Protein AF-A0ABD2J8C2-F1 (afdb_monomer_lite)

Radius of gyration: 22.02 Å; chains: 1; bounding box: 49×23×76 Å

InterPro domains:
  IPR000276 G protein-coupled receptor, rhodopsin-like [PS00237] (106-122)
  IPR017452 GPCR, rhodopsin-like, 7TM [PS50262] (39-127)
  IPR019424 Serpentine type 7TM GPCR chemoreceptor Srsx [PF10320] (35-126)

Secondary structure (DSSP, 8-state):
----HHHHHHHHHHHHHHHHHHHHHHHHHHHHHHHHHHHHHHHHHHHHH-TT--SHHHHHHHHHHHHHHHHHHHHHHHHHHHHH-SSPPHHHHHHHHHHHHHHHHHHHHHHHHHHHHHHHHHH----

Foldseek 3Di:
DDDDPVVVVVVVVVVVVVLVVVLVVLVVLLVVLVVLLVVLVVLLVCCVPDPPNPDPLSVLSNVLSVLSNQLSVLSNVVSVCSVPDPPDDPVSVVVSVVSNVVSVVVSVVSVVVSVVVVVCCVVDVPD

Structure (mmCIF, N/CA/C/O backbone):
data_AF-A0ABD2J8C2-F1
#
_entry.id   AF-A0ABD2J8C2-F1
#
loop_
_atom_site.group_PDB
_atom_site.id
_atom_site.type_symbol
_atom_site.label_atom_id
_atom_site.label_alt_id
_atom_site.label_comp_id
_atom_site.label_asym_id
_atom_site.label_entity_id
_atom_site.label_seq_id
_atom_site.pdbx_PDB_ins_code
_atom_site.Cartn_x
_atom_site.Cartn_y
_atom_site.Cartn_z
_atom_site.occupancy
_atom_site.B_iso_or_equiv
_atom_site.auth_seq_id
_atom_site.auth_comp_id
_atom_site.auth_asym_id
_atom_site.auth_atom_id
_atom_site.pdbx_PDB_model_num
ATOM 1 N N . MET A 1 1 ? 19.017 -0.748 -47.251 1.00 45.09 1 MET A N 1
ATOM 2 C CA . MET A 1 1 ? 19.312 0.472 -46.474 1.00 45.09 1 MET A CA 1
ATOM 3 C C . MET A 1 1 ? 19.970 0.004 -45.183 1.00 45.09 1 MET A C 1
ATOM 5 O O . MET A 1 1 ? 19.279 -0.430 -44.274 1.00 45.09 1 MET A O 1
ATOM 9 N N . LEU A 1 2 ? 21.299 -0.121 -45.199 1.00 46.97 2 LEU A N 1
ATOM 10 C CA . LEU A 1 2 ? 22.097 -0.605 -44.071 1.00 46.97 2 LEU A CA 1
ATOM 11 C C . LEU A 1 2 ? 22.213 0.537 -43.057 1.00 46.97 2 LEU A C 1
ATOM 13 O O . LEU A 1 2 ? 22.814 1.559 -43.377 1.00 46.97 2 LEU A O 1
ATOM 17 N N . LEU A 1 3 ? 21.601 0.386 -41.881 1.00 50.34 3 LEU A N 1
ATOM 18 C CA . LEU A 1 3 ? 21.812 1.306 -40.763 1.00 50.34 3 LEU A CA 1
ATOM 19 C C . LEU A 1 3 ? 23.280 1.226 -40.324 1.00 50.34 3 LEU A C 1
ATOM 21 O O . LEU A 1 3 ? 23.815 0.141 -40.094 1.00 50.34 3 LEU A O 1
ATOM 25 N N . LEU A 1 4 ? 23.922 2.390 -40.265 1.00 50.50 4 LEU A N 1
ATOM 26 C CA . LEU A 1 4 ? 25.323 2.577 -39.905 1.00 50.50 4 LEU A CA 1
ATOM 27 C C . LEU A 1 4 ? 25.535 2.154 -38.431 1.00 50.50 4 LEU A C 1
ATOM 29 O O . LEU A 1 4 ? 24.713 2.519 -37.585 1.00 50.50 4 LEU A O 1
ATOM 33 N N . PRO A 1 5 ? 26.618 1.431 -38.080 1.00 56.81 5 PRO A N 1
ATOM 34 C CA . PRO A 1 5 ? 26.883 0.983 -36.703 1.00 56.81 5 PRO A CA 1
ATOM 35 C C . PRO A 1 5 ? 26.951 2.130 -35.674 1.00 56.81 5 PRO A C 1
ATOM 37 O O . PRO A 1 5 ? 26.702 1.912 -34.487 1.00 56.81 5 PRO A O 1
ATOM 40 N N . ASP A 1 6 ? 27.199 3.361 -36.129 1.00 54.81 6 ASP A N 1
ATOM 41 C CA . ASP A 1 6 ? 27.263 4.557 -35.287 1.00 54.81 6 ASP A CA 1
ATOM 42 C C . ASP A 1 6 ? 25.892 5.052 -34.791 1.00 54.81 6 ASP A C 1
ATOM 44 O O . ASP A 1 6 ? 25.824 5.651 -33.719 1.00 54.81 6 ASP A O 1
ATOM 48 N N . GLU A 1 7 ? 24.790 4.803 -35.514 1.00 54.06 7 GLU A N 1
ATOM 49 C CA . GLU A 1 7 ? 23.437 5.173 -35.050 1.00 54.06 7 GLU A CA 1
ATOM 50 C C . GLU A 1 7 ? 22.937 4.233 -33.947 1.00 54.06 7 GLU A C 1
ATOM 52 O O . GLU A 1 7 ? 22.301 4.672 -32.988 1.00 54.06 7 GLU A O 1
ATOM 57 N N . ILE A 1 8 ? 23.286 2.946 -34.033 1.00 54.00 8 ILE A N 1
ATOM 58 C CA . ILE A 1 8 ? 22.935 1.945 -33.018 1.00 54.00 8 ILE A CA 1
ATOM 59 C C . ILE A 1 8 ? 23.698 2.233 -31.719 1.00 54.00 8 ILE A C 1
ATOM 61 O O . ILE A 1 8 ? 23.103 2.250 -30.644 1.00 54.00 8 ILE A O 1
ATOM 65 N N . ALA A 1 9 ? 24.999 2.531 -31.810 1.00 53.62 9 ALA A N 1
ATOM 66 C CA . ALA A 1 9 ? 25.811 2.885 -30.646 1.00 53.62 9 ALA A CA 1
ATOM 67 C C . ALA A 1 9 ? 25.332 4.184 -29.969 1.00 53.62 9 ALA A C 1
ATOM 69 O O . ALA A 1 9 ? 25.362 4.297 -28.739 1.00 53.62 9 ALA A O 1
ATOM 70 N N . ARG A 1 10 ? 24.846 5.154 -30.755 1.00 51.94 10 ARG A N 1
ATOM 71 C CA . ARG A 1 10 ? 24.324 6.426 -30.241 1.00 51.94 10 ARG A CA 1
ATOM 72 C C . ARG A 1 10 ? 22.972 6.259 -29.542 1.00 51.94 10 ARG A C 1
ATOM 74 O O . ARG A 1 10 ? 22.827 6.784 -28.446 1.00 51.94 10 ARG A O 1
ATOM 81 N N . ASN A 1 11 ? 22.048 5.465 -30.093 1.00 51.38 11 ASN A N 1
ATOM 82 C CA . ASN A 1 11 ? 20.771 5.168 -29.429 1.00 51.38 11 ASN A CA 1
ATOM 83 C C . ASN A 1 11 ? 20.967 4.380 -28.127 1.00 51.38 11 ASN A C 1
ATOM 85 O O . ASN A 1 11 ? 20.412 4.753 -27.100 1.00 51.38 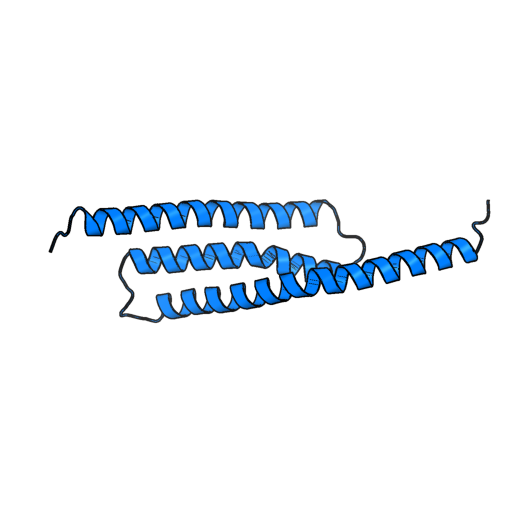11 ASN A O 1
ATOM 89 N N . VAL A 1 12 ? 21.843 3.369 -28.122 1.00 56.09 12 VAL A N 1
ATOM 90 C CA . VAL A 1 12 ? 22.144 2.575 -26.915 1.00 56.09 12 VAL A CA 1
ATOM 91 C C . VAL A 1 12 ? 22.781 3.425 -25.807 1.00 56.09 12 VAL A C 1
ATOM 93 O O . VAL A 1 12 ? 22.494 3.221 -24.627 1.00 56.09 12 VAL A O 1
ATOM 96 N N . THR A 1 13 ? 23.623 4.404 -26.153 1.00 53.97 13 THR A N 1
ATOM 97 C CA . THR A 1 13 ? 24.251 5.290 -25.159 1.00 53.97 13 THR A CA 1
ATOM 98 C C . THR A 1 13 ? 23.293 6.354 -24.626 1.00 53.97 13 THR A C 1
ATOM 100 O O . THR A 1 13 ? 23.292 6.599 -23.418 1.00 53.97 13 THR A O 1
ATOM 103 N N . THR A 1 14 ? 22.424 6.939 -25.458 1.00 56.84 14 THR A N 1
ATOM 104 C CA . THR A 1 14 ? 21.366 7.838 -24.967 1.00 56.84 14 THR A CA 1
ATOM 105 C C . THR A 1 14 ? 20.325 7.105 -24.129 1.00 56.84 14 THR A C 1
ATOM 107 O O . THR A 1 14 ? 19.949 7.618 -23.078 1.00 56.84 14 THR A O 1
ATOM 110 N N . ASP A 1 15 ? 19.930 5.890 -24.515 1.00 57.00 15 ASP A N 1
ATOM 111 C CA . ASP A 1 15 ? 18.983 5.064 -23.759 1.00 57.00 15 ASP A CA 1
ATOM 112 C C . ASP A 1 15 ? 19.579 4.605 -22.422 1.00 57.00 15 ASP A C 1
ATOM 114 O O . ASP A 1 15 ? 18.895 4.619 -21.400 1.00 57.00 15 ASP A O 1
ATOM 118 N N . GLY A 1 16 ? 20.876 4.278 -22.394 1.00 57.00 16 GLY A N 1
ATOM 119 C CA . GLY A 1 16 ? 21.598 3.909 -21.174 1.00 57.00 16 GLY A CA 1
ATOM 120 C C . GLY A 1 16 ? 21.752 5.070 -20.187 1.00 57.00 16 GLY A C 1
ATOM 121 O O . GLY A 1 16 ? 21.479 4.913 -18.997 1.00 57.00 16 GLY A O 1
ATOM 122 N N . VAL A 1 17 ? 22.130 6.263 -20.660 1.00 58.34 17 VAL A N 1
ATOM 123 C CA . VAL A 1 17 ? 22.243 7.463 -19.806 1.00 58.34 17 VAL A CA 1
ATOM 124 C C . VAL A 1 17 ? 20.866 7.928 -19.322 1.00 58.34 17 VAL A C 1
ATOM 126 O O . VAL A 1 17 ? 20.723 8.342 -18.168 1.00 58.34 17 VAL A O 1
ATOM 129 N N . PHE A 1 18 ? 19.836 7.813 -20.164 1.00 59.81 18 PHE A N 1
ATOM 130 C CA . PHE A 1 18 ? 18.450 8.060 -19.775 1.00 59.81 18 PHE A CA 1
ATOM 131 C C . PHE A 1 18 ? 18.025 7.063 -18.687 1.00 59.81 18 PHE A C 1
ATOM 133 O O . PHE A 1 18 ? 17.612 7.486 -17.607 1.00 59.81 18 PHE A O 1
ATOM 140 N N . ALA A 1 19 ? 18.229 5.760 -18.891 1.00 60.03 19 ALA A N 1
ATOM 141 C CA . ALA A 1 19 ? 17.897 4.720 -17.918 1.00 60.03 19 ALA A CA 1
ATOM 142 C C . ALA A 1 19 ? 18.594 4.922 -16.561 1.00 60.03 19 ALA A C 1
ATOM 144 O O . ALA A 1 19 ? 17.938 4.817 -15.525 1.00 60.03 19 ALA A O 1
ATOM 145 N N . ILE A 1 20 ? 19.883 5.281 -16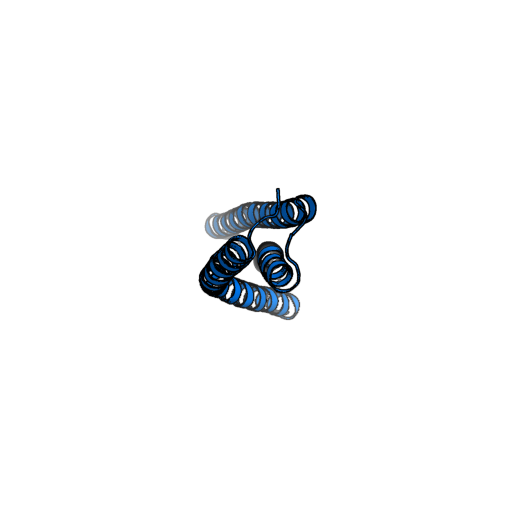.533 1.00 63.00 20 ILE A N 1
ATOM 146 C CA . ILE A 1 20 ? 20.630 5.547 -15.286 1.00 63.00 20 ILE A CA 1
ATOM 147 C C . ILE A 1 20 ? 20.050 6.759 -14.545 1.00 63.00 20 ILE A C 1
ATOM 149 O O . ILE A 1 20 ? 19.824 6.709 -13.333 1.00 63.00 20 ILE A O 1
ATOM 153 N N . ARG A 1 21 ? 19.755 7.844 -15.269 1.00 64.88 21 ARG A N 1
ATOM 154 C CA . ARG A 1 21 ? 19.192 9.067 -14.687 1.00 64.88 21 ARG A CA 1
ATOM 155 C C . ARG A 1 21 ? 17.785 8.835 -14.124 1.00 64.88 21 ARG A C 1
ATOM 157 O O . ARG A 1 21 ? 17.489 9.310 -13.030 1.00 64.88 21 ARG A O 1
ATOM 164 N N . TRP A 1 22 ? 16.948 8.053 -14.807 1.00 64.56 22 TRP A N 1
ATOM 165 C CA . TRP A 1 22 ? 15.626 7.661 -14.300 1.00 64.56 22 TRP A CA 1
ATOM 166 C C . TRP A 1 22 ? 15.697 6.649 -13.159 1.00 64.56 22 TRP A C 1
ATOM 168 O O . TRP A 1 22 ? 14.885 6.724 -12.243 1.00 64.56 22 TRP A O 1
ATOM 178 N N . SER A 1 23 ? 16.693 5.763 -13.147 1.00 64.75 23 SER A N 1
ATOM 179 C CA . SER A 1 23 ? 16.898 4.802 -12.056 1.00 64.75 23 SER A CA 1
ATOM 180 C C . SER A 1 23 ? 17.184 5.504 -10.727 1.00 64.75 23 SER A C 1
ATOM 182 O O . SER A 1 23 ? 16.608 5.135 -9.706 1.00 64.75 23 SER A O 1
ATOM 184 N N . ILE A 1 24 ? 18.005 6.562 -10.735 1.00 68.44 24 ILE A N 1
ATOM 185 C CA . ILE A 1 24 ? 18.309 7.362 -9.534 1.00 68.44 24 ILE A CA 1
ATOM 186 C C . ILE A 1 24 ? 17.066 8.118 -9.048 1.00 68.44 24 ILE A C 1
ATOM 188 O O . ILE A 1 24 ? 16.765 8.118 -7.855 1.00 68.44 24 ILE A O 1
ATOM 192 N N . VAL A 1 25 ? 16.311 8.726 -9.970 1.00 71.50 25 VAL A N 1
ATOM 193 C CA . VAL A 1 25 ? 15.068 9.447 -9.641 1.00 71.50 25 VAL A CA 1
ATOM 194 C C . VAL A 1 25 ? 14.001 8.498 -9.089 1.00 71.50 25 VAL A C 1
ATOM 196 O O . VAL A 1 25 ? 13.267 8.871 -8.179 1.00 71.50 25 VAL A O 1
ATOM 199 N N . MET A 1 26 ? 13.938 7.264 -9.590 1.00 71.25 26 MET A N 1
ATOM 200 C CA . MET A 1 26 ? 13.003 6.235 -9.127 1.00 71.25 26 MET A CA 1
ATOM 201 C C . MET A 1 26 ? 13.435 5.608 -7.796 1.00 71.25 26 MET A C 1
ATOM 203 O O . MET A 1 26 ? 12.572 5.207 -7.023 1.00 71.25 26 MET A O 1
ATOM 207 N N . ALA A 1 27 ? 14.733 5.571 -7.477 1.00 73.25 27 ALA A N 1
ATOM 208 C CA . ALA A 1 27 ? 15.252 4.930 -6.266 1.00 73.25 27 ALA A CA 1
ATOM 209 C C . ALA A 1 27 ? 14.731 5.561 -4.962 1.00 73.25 27 ALA A C 1
ATOM 211 O O . ALA A 1 27 ? 14.359 4.840 -4.034 1.00 73.25 27 ALA A O 1
ATOM 212 N N . PHE A 1 28 ? 14.665 6.894 -4.883 1.00 79.50 28 PHE A N 1
ATOM 213 C CA . PHE A 1 28 ? 14.182 7.592 -3.685 1.00 79.50 28 PHE A CA 1
ATOM 214 C C . PHE A 1 28 ? 12.702 7.276 -3.363 1.00 79.50 28 PHE A C 1
ATOM 216 O O . PHE A 1 28 ? 12.413 6.849 -2.238 1.00 79.50 28 PHE A O 1
ATOM 223 N N . PRO A 1 29 ? 11.763 7.366 -4.328 1.00 79.81 29 PRO A N 1
ATOM 224 C CA . PRO A 1 29 ? 10.404 6.856 -4.171 1.00 79.81 29 PRO A CA 1
ATOM 225 C C . PRO A 1 29 ? 10.356 5.394 -3.726 1.00 79.81 29 PRO A C 1
ATOM 227 O O . PRO A 1 29 ? 9.617 5.075 -2.794 1.00 79.81 29 PRO A O 1
ATOM 230 N N . THR A 1 30 ? 11.152 4.505 -4.328 1.00 80.25 30 THR A N 1
ATOM 231 C CA . THR A 1 30 ? 11.132 3.074 -3.987 1.00 80.25 30 THR A CA 1
ATOM 232 C C . THR A 1 30 ? 11.552 2.818 -2.542 1.00 80.25 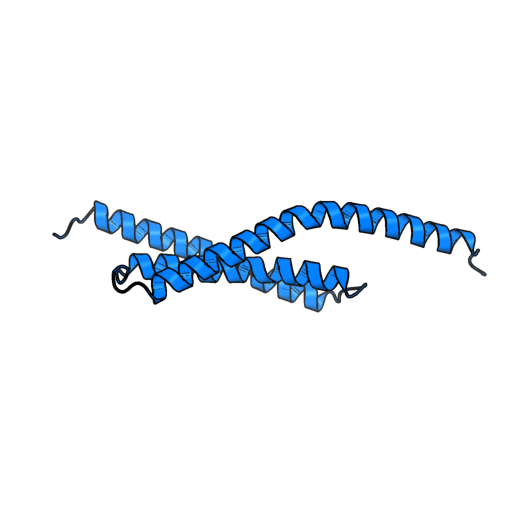30 THR A C 1
ATOM 234 O O . THR A 1 30 ? 10.904 2.029 -1.858 1.00 80.25 30 THR A O 1
ATOM 237 N N . LEU A 1 31 ? 12.573 3.522 -2.041 1.00 84.06 31 LEU A N 1
ATOM 238 C CA . LEU A 1 31 ? 13.001 3.421 -0.642 1.00 84.06 31 LEU A CA 1
ATOM 239 C C . LEU A 1 31 ? 11.907 3.888 0.323 1.00 84.06 31 LEU A C 1
ATOM 241 O O . LEU A 1 31 ? 11.615 3.200 1.302 1.00 84.06 31 LEU A O 1
ATOM 245 N N . SER A 1 32 ? 11.251 5.015 0.023 1.00 85.19 32 SER A N 1
ATOM 246 C CA . SER A 1 32 ? 10.133 5.501 0.843 1.00 85.19 32 SER A CA 1
ATOM 247 C C . SER A 1 32 ? 8.942 4.533 0.839 1.00 85.19 32 SER A C 1
ATOM 249 O O . SER A 1 32 ? 8.342 4.289 1.885 1.00 85.19 32 SER A O 1
ATOM 251 N N . ASN A 1 33 ? 8.645 3.911 -0.308 1.00 84.62 33 ASN A N 1
ATOM 252 C CA . ASN A 1 33 ? 7.606 2.891 -0.435 1.00 84.62 33 ASN A CA 1
ATOM 253 C C . ASN A 1 33 ? 7.942 1.630 0.368 1.00 84.62 33 ASN A C 1
ATOM 255 O O . ASN A 1 33 ? 7.053 1.058 0.995 1.00 84.62 33 ASN A O 1
ATOM 259 N N . LEU A 1 34 ? 9.210 1.212 0.377 1.00 86.25 34 LEU A N 1
ATOM 260 C CA . LEU A 1 34 ? 9.665 0.050 1.135 1.00 86.25 34 LEU A CA 1
ATOM 261 C C . LEU A 1 34 ? 9.542 0.292 2.643 1.00 86.25 34 LEU A C 1
ATOM 263 O O . LEU A 1 34 ? 9.008 -0.551 3.361 1.00 86.25 34 LEU A O 1
ATOM 267 N N . LEU A 1 35 ? 9.980 1.467 3.107 1.00 89.31 35 LEU A N 1
ATOM 268 C CA . LEU A 1 35 ? 9.847 1.869 4.504 1.00 89.31 35 LEU A CA 1
ATOM 269 C C . LEU A 1 35 ? 8.373 1.913 4.917 1.00 89.31 35 LEU A C 1
ATOM 271 O O . LEU A 1 35 ? 8.014 1.358 5.951 1.00 89.31 35 LEU A O 1
ATOM 275 N N . ALA A 1 36 ? 7.517 2.514 4.085 1.00 86.25 36 ALA A N 1
ATOM 276 C CA . ALA A 1 36 ? 6.081 2.573 4.328 1.00 86.25 36 ALA A CA 1
ATOM 277 C C . ALA A 1 36 ? 5.443 1.177 4.379 1.00 86.25 36 ALA A C 1
ATOM 279 O O . ALA A 1 36 ? 4.574 0.929 5.210 1.00 86.25 36 ALA A O 1
ATOM 280 N N . LEU A 1 37 ? 5.859 0.251 3.515 1.00 87.69 37 LEU A N 1
ATOM 281 C CA . LEU A 1 37 ? 5.339 -1.115 3.518 1.00 87.69 37 LEU A CA 1
ATOM 282 C C . LEU A 1 37 ? 5.721 -1.851 4.810 1.00 87.69 37 LEU A C 1
ATOM 284 O O . LEU A 1 37 ? 4.867 -2.477 5.435 1.00 87.69 37 LEU A O 1
ATOM 288 N N . TRP A 1 38 ? 6.973 -1.709 5.250 1.00 88.88 38 TRP A N 1
ATOM 289 C CA . TRP A 1 38 ? 7.466 -2.297 6.497 1.00 88.88 38 TRP A CA 1
ATOM 290 C C . TRP A 1 38 ? 6.771 -1.741 7.740 1.00 88.88 38 TRP A C 1
ATOM 292 O O . TRP A 1 38 ? 6.339 -2.511 8.598 1.00 88.88 38 TRP A O 1
ATOM 302 N N . THR A 1 39 ? 6.637 -0.419 7.852 1.00 89.75 39 THR A N 1
ATOM 303 C CA . THR A 1 39 ? 6.008 0.204 9.026 1.00 89.75 39 THR A CA 1
ATOM 304 C C . THR A 1 39 ? 4.522 -0.122 9.115 1.00 89.75 39 THR A C 1
ATOM 306 O O . THR A 1 39 ? 4.037 -0.432 10.201 1.00 89.75 39 THR A O 1
ATOM 309 N N . ASN A 1 40 ? 3.806 -0.136 7.986 1.00 88.31 40 ASN A N 1
ATOM 310 C CA . ASN A 1 40 ? 2.399 -0.531 7.957 1.00 88.31 40 ASN A CA 1
ATOM 311 C C . ASN A 1 40 ? 2.213 -2.021 8.273 1.00 88.31 40 ASN A C 1
ATOM 313 O O . ASN A 1 40 ? 1.324 -2.369 9.046 1.00 88.31 40 ASN A O 1
ATOM 317 N N . ALA A 1 41 ? 3.078 -2.902 7.761 1.00 87.06 41 ALA A N 1
ATOM 318 C CA . ALA A 1 41 ? 3.047 -4.321 8.117 1.00 87.06 41 ALA A CA 1
ATOM 319 C C . ALA A 1 41 ? 3.286 -4.540 9.621 1.00 87.06 41 ALA A C 1
ATOM 321 O O . ALA A 1 41 ? 2.596 -5.342 10.252 1.00 87.06 41 ALA A O 1
ATOM 322 N N . LEU A 1 42 ? 4.216 -3.787 10.218 1.00 89.75 42 LEU A N 1
ATOM 323 C CA . LEU A 1 42 ? 4.462 -3.818 11.658 1.00 89.75 42 LEU A CA 1
ATOM 324 C C . LEU A 1 42 ? 3.248 -3.313 12.448 1.00 89.75 42 LEU A C 1
ATOM 326 O O . LEU A 1 42 ? 2.893 -3.912 13.460 1.00 89.75 42 LEU A O 1
ATOM 330 N N . LEU A 1 43 ? 2.572 -2.265 11.973 1.00 88.12 43 LEU A N 1
ATOM 331 C CA . LEU A 1 43 ? 1.345 -1.754 12.587 1.00 88.12 43 LEU A CA 1
ATOM 332 C C . LEU A 1 43 ? 0.234 -2.816 12.603 1.00 88.12 43 LEU A C 1
ATOM 334 O O . LEU A 1 43 ? -0.414 -3.026 13.631 1.00 88.12 43 LEU A O 1
ATOM 338 N N . VAL A 1 44 ? 0.052 -3.527 11.486 1.00 88.81 44 VAL A N 1
ATOM 339 C CA . VAL A 1 44 ? -0.895 -4.648 11.377 1.00 88.81 44 VAL A CA 1
ATOM 340 C C . VAL A 1 44 ? -0.504 -5.779 12.331 1.00 88.81 44 VAL A C 1
ATOM 342 O O . VAL A 1 44 ? -1.347 -6.294 13.060 1.00 88.81 44 VAL A O 1
ATOM 345 N N . ALA A 1 45 ? 0.778 -6.140 12.402 1.00 87.06 45 ALA A N 1
ATOM 346 C CA . ALA A 1 45 ? 1.236 -7.172 13.329 1.00 87.06 45 ALA A CA 1
ATOM 347 C C . ALA A 1 45 ? 0.959 -6.778 14.791 1.00 87.06 45 ALA A C 1
ATOM 349 O O . ALA A 1 45 ? 0.344 -7.535 15.538 1.00 87.06 45 ALA A O 1
ATOM 350 N N . VAL A 1 46 ? 1.349 -5.569 15.202 1.00 88.56 46 VAL A N 1
ATOM 351 C CA . VAL A 1 46 ? 1.159 -5.089 16.579 1.00 88.56 46 VAL A CA 1
ATOM 352 C C . VAL A 1 46 ? -0.321 -5.027 16.957 1.00 88.56 46 VAL A C 1
ATOM 354 O O . VAL A 1 46 ? -0.681 -5.408 18.071 1.00 88.56 46 VAL A O 1
ATOM 357 N N . THR A 1 47 ? -1.189 -4.588 16.047 1.00 87.12 47 THR A N 1
ATOM 358 C CA . THR A 1 47 ? -2.641 -4.540 16.290 1.00 87.12 47 THR A CA 1
ATOM 359 C C . THR A 1 47 ? -3.257 -5.935 16.416 1.00 87.12 47 THR A C 1
ATOM 361 O O . THR A 1 47 ? -4.095 -6.136 17.291 1.00 87.12 47 THR A O 1
ATOM 364 N N . VAL A 1 48 ? -2.798 -6.919 15.636 1.00 83.69 48 VAL A N 1
ATOM 365 C CA . VAL A 1 48 ? -3.257 -8.317 15.740 1.00 83.69 48 VAL A CA 1
ATOM 366 C C . VAL A 1 48 ? -2.755 -8.997 17.021 1.00 83.69 48 VAL A C 1
ATOM 368 O O . VAL A 1 48 ? -3.513 -9.708 17.683 1.00 83.69 48 VAL A O 1
ATOM 371 N N . PHE A 1 49 ? -1.491 -8.782 17.400 1.00 85.44 49 PHE A N 1
ATOM 372 C CA . PHE A 1 49 ? -0.884 -9.446 18.560 1.00 85.44 49 PHE A CA 1
ATOM 373 C C . PHE A 1 49 ? -1.215 -8.777 19.902 1.00 85.44 49 PHE A C 1
ATOM 375 O O . PHE A 1 49 ? -1.200 -9.438 20.946 1.00 85.44 49 PHE A O 1
ATOM 382 N N . SER A 1 50 ? -1.538 -7.483 19.918 1.00 84.25 50 SER A N 1
ATOM 383 C CA . SER A 1 50 ? -1.818 -6.772 21.164 1.00 84.25 50 SER A CA 1
ATOM 384 C C . SER A 1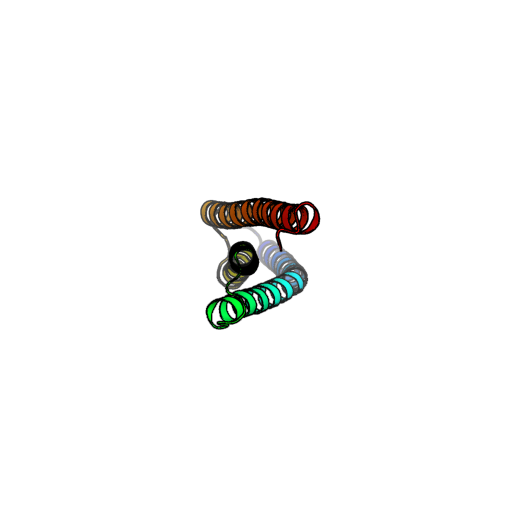 50 ? -3.251 -6.993 21.648 1.00 84.25 50 SER A C 1
ATOM 386 O O . SER A 1 50 ? -4.207 -6.392 21.161 1.00 84.25 50 SER A O 1
ATOM 388 N N . LYS A 1 51 ? -3.405 -7.782 22.720 1.00 74.12 51 LYS A N 1
ATOM 389 C CA . LYS A 1 51 ? -4.700 -7.999 23.397 1.00 74.12 51 LYS A CA 1
ATOM 390 C C . LYS A 1 51 ? -5.332 -6.706 23.938 1.00 74.12 51 LYS A C 1
ATOM 392 O O . LYS A 1 51 ? -6.538 -6.676 24.167 1.00 74.12 51 LYS A O 1
ATOM 397 N N . LYS A 1 52 ? -4.529 -5.653 24.141 1.00 74.38 52 LYS A N 1
ATOM 398 C CA . LYS A 1 52 ? -4.959 -4.356 24.689 1.00 74.38 52 LYS A CA 1
ATOM 399 C C . LYS A 1 52 ? -5.592 -3.440 23.626 1.00 74.38 52 LYS A C 1
ATOM 401 O O . LYS A 1 52 ? -6.302 -2.513 23.989 1.00 74.38 52 LYS A O 1
ATOM 406 N N . LEU A 1 53 ? -5.373 -3.710 22.333 1.00 69.50 53 LEU A N 1
ATOM 407 C CA . LEU A 1 53 ? -5.853 -2.901 21.201 1.00 69.50 53 LEU A CA 1
ATOM 408 C C . LEU A 1 53 ? -7.103 -3.507 20.522 1.00 69.50 53 LEU A C 1
ATOM 410 O O . LEU A 1 53 ? -7.243 -3.461 19.308 1.00 69.50 53 LEU A O 1
ATOM 414 N N . ARG A 1 54 ? -8.044 -4.077 21.284 1.00 70.69 54 ARG A N 1
ATOM 415 C CA . ARG A 1 54 ? -9.245 -4.746 20.729 1.00 70.69 54 ARG A CA 1
ATOM 416 C C . ARG A 1 54 ? -10.459 -3.844 20.463 1.00 70.69 54 ARG A C 1
ATOM 418 O O . ARG A 1 54 ? -11.531 -4.351 20.154 1.00 70.69 54 ARG A O 1
ATOM 425 N N . SER A 1 55 ? -10.315 -2.527 20.582 1.00 77.50 55 SER A N 1
ATOM 426 C CA . SER A 1 55 ? -11.387 -1.592 20.207 1.00 77.50 55 SER A CA 1
ATOM 427 C C . SER A 1 55 ? -11.597 -1.577 18.686 1.00 77.50 55 SER A C 1
ATOM 429 O O . SER A 1 55 ? -10.633 -1.714 17.930 1.00 77.50 55 SER A O 1
ATOM 431 N N . THR A 1 56 ? -12.839 -1.362 18.242 1.00 78.31 56 THR A N 1
ATOM 432 C CA . THR A 1 56 ? -13.242 -1.241 16.828 1.00 78.31 56 THR A CA 1
ATOM 433 C C . THR A 1 56 ? -12.337 -0.287 16.050 1.00 78.31 56 THR A C 1
ATOM 435 O O . THR A 1 56 ? -11.899 -0.599 14.942 1.00 78.31 56 THR A O 1
ATOM 438 N N . CYS A 1 57 ? -11.939 0.826 16.668 1.00 81.75 57 CYS A N 1
ATOM 439 C CA . CYS A 1 57 ? -11.069 1.795 16.021 1.00 81.75 57 CYS A CA 1
ATOM 440 C C . CYS A 1 57 ? -9.666 1.244 15.703 1.00 81.75 57 CYS A C 1
ATOM 442 O O . CYS A 1 57 ? -9.108 1.543 14.650 1.00 81.75 57 CYS A O 1
ATOM 444 N N . HIS A 1 58 ? -9.088 0.400 16.562 1.00 84.31 58 HIS A N 1
ATOM 445 C CA . HIS A 1 58 ? -7.780 -0.203 16.285 1.00 84.31 58 HIS A CA 1
ATOM 446 C C . HIS A 1 58 ? -7.836 -1.201 15.122 1.00 84.31 58 HIS A C 1
ATOM 448 O O . HIS A 1 58 ? -6.870 -1.295 14.366 1.00 84.31 58 HIS A O 1
ATOM 454 N N . PHE A 1 59 ? -8.971 -1.882 14.932 1.00 82.94 59 PHE A N 1
ATOM 455 C CA . PHE A 1 59 ? -9.203 -2.718 13.753 1.00 82.94 59 PHE A CA 1
ATOM 456 C C . PHE A 1 59 ? -9.304 -1.892 12.469 1.00 82.94 59 PHE A C 1
ATOM 458 O O . PHE A 1 59 ? -8.708 -2.280 11.466 1.00 82.94 59 PHE A O 1
ATOM 465 N N . LEU A 1 60 ? -9.989 -0.741 12.498 1.00 85.69 60 LEU A N 1
ATOM 466 C CA . LEU A 1 60 ? -10.032 0.166 11.344 1.00 85.69 60 LEU A CA 1
ATOM 467 C C . LEU A 1 60 ? -8.633 0.672 10.972 1.00 85.69 60 LEU A C 1
ATOM 469 O O . LEU A 1 60 ? -8.289 0.685 9.795 1.00 85.69 60 LEU A O 1
ATOM 473 N N . ILE A 1 61 ? -7.807 1.028 11.962 1.00 87.56 61 ILE A N 1
ATOM 474 C CA . ILE A 1 61 ? -6.417 1.461 11.733 1.00 87.56 61 ILE A CA 1
ATOM 475 C C . ILE A 1 61 ? -5.587 0.333 11.112 1.00 87.56 61 ILE A C 1
ATOM 477 O O . ILE A 1 61 ? -4.831 0.566 10.172 1.00 87.56 61 ILE A O 1
ATOM 481 N N . ALA A 1 62 ? -5.726 -0.896 11.615 1.00 87.19 62 ALA A N 1
ATOM 482 C CA . ALA A 1 62 ? -5.029 -2.052 11.060 1.00 87.19 62 ALA A CA 1
ATOM 483 C C . ALA A 1 62 ? -5.448 -2.319 9.606 1.00 87.19 62 ALA A C 1
ATOM 485 O O . ALA A 1 62 ? -4.606 -2.575 8.747 1.00 87.19 62 ALA A O 1
ATOM 486 N N . PHE A 1 63 ? -6.746 -2.227 9.315 1.00 87.69 63 PHE A N 1
ATOM 487 C CA . PHE A 1 63 ? -7.273 -2.437 7.972 1.00 87.69 63 PHE A CA 1
ATOM 488 C C . PHE A 1 63 ? -6.838 -1.338 6.992 1.00 87.69 63 PHE A C 1
ATOM 490 O O . PHE A 1 63 ? -6.479 -1.636 5.852 1.00 87.69 63 PHE A O 1
ATOM 497 N N . ASP A 1 64 ? -6.816 -0.080 7.435 1.00 88.44 64 ASP A N 1
ATOM 498 C CA . ASP A 1 64 ? -6.302 1.035 6.640 1.00 88.44 64 ASP A CA 1
ATOM 499 C C . ASP A 1 64 ? -4.805 0.863 6.341 1.00 88.44 64 ASP A C 1
ATOM 501 O O . ASP A 1 64 ? -4.401 0.917 5.181 1.00 88.44 64 ASP A O 1
ATOM 505 N N . ALA A 1 65 ? -3.995 0.520 7.348 1.00 88.06 65 ALA A N 1
ATOM 506 C CA . ALA A 1 65 ? -2.570 0.234 7.168 1.00 88.06 65 ALA A CA 1
ATOM 507 C C . ALA A 1 65 ? -2.323 -0.941 6.207 1.00 88.06 65 ALA A C 1
ATOM 509 O O . ALA A 1 65 ? -1.407 -0.899 5.382 1.00 88.06 65 ALA A O 1
ATOM 510 N N . PHE A 1 66 ? -3.164 -1.976 6.259 1.00 88.38 66 PHE A N 1
ATOM 511 C CA . PHE A 1 66 ? -3.123 -3.085 5.309 1.00 88.38 66 PHE A CA 1
ATOM 512 C C . PHE A 1 66 ? -3.442 -2.632 3.876 1.00 88.38 66 PHE A C 1
ATOM 514 O O . PHE A 1 66 ? -2.695 -2.952 2.948 1.00 88.38 66 PHE A O 1
ATOM 521 N N . CYS A 1 67 ? -4.497 -1.832 3.684 1.00 87.31 67 CYS A N 1
ATOM 522 C CA . CYS A 1 67 ? -4.815 -1.241 2.381 1.00 87.31 67 CYS A CA 1
ATOM 523 C C . CYS A 1 67 ? -3.659 -0.371 1.872 1.00 87.31 67 CYS A C 1
ATOM 525 O O . CYS A 1 67 ? -3.274 -0.466 0.705 1.00 87.31 67 CYS A O 1
ATOM 527 N N . TYR A 1 68 ? -3.052 0.421 2.756 1.00 86.94 68 TYR A N 1
ATOM 528 C CA . TYR A 1 68 ? -1.909 1.261 2.429 1.00 86.94 68 TYR A CA 1
ATOM 529 C C . TYR A 1 68 ? -0.700 0.426 1.993 1.00 86.94 68 TYR A C 1
ATOM 531 O O . TYR A 1 68 ? -0.066 0.742 0.986 1.00 86.94 68 TYR A O 1
ATOM 539 N N . ALA A 1 69 ? -0.413 -0.694 2.661 1.00 86.56 69 ALA A N 1
ATOM 540 C CA . ALA A 1 69 ? 0.637 -1.619 2.237 1.00 86.56 69 ALA A CA 1
ATOM 541 C C . ALA A 1 69 ? 0.361 -2.199 0.834 1.00 86.56 69 ALA A C 1
ATOM 543 O O . ALA A 1 69 ? 1.263 -2.222 -0.009 1.00 86.56 69 ALA A O 1
ATOM 544 N N . ILE A 1 70 ? -0.893 -2.573 0.542 1.00 86.31 70 ILE A N 1
ATOM 545 C CA . ILE A 1 70 ? -1.307 -3.053 -0.788 1.00 86.31 70 ILE A CA 1
ATOM 546 C C . ILE A 1 70 ? -1.090 -1.983 -1.860 1.00 86.31 70 ILE A C 1
ATOM 548 O O . ILE A 1 70 ? -0.627 -2.318 -2.944 1.00 86.31 70 ILE A O 1
ATOM 552 N N . THR A 1 71 ? -1.353 -0.700 -1.587 1.00 86.50 71 THR A N 1
ATOM 553 C CA . THR A 1 71 ? -1.106 0.361 -2.588 1.00 86.50 71 THR A CA 1
ATOM 554 C C . THR A 1 71 ? 0.358 0.523 -2.954 1.00 86.50 71 THR A C 1
ATOM 556 O O . THR A 1 71 ? 0.674 0.884 -4.085 1.00 86.50 71 THR A O 1
ATOM 559 N N . ARG A 1 72 ? 1.256 0.275 -1.997 1.00 84.94 72 ARG A N 1
ATOM 560 C C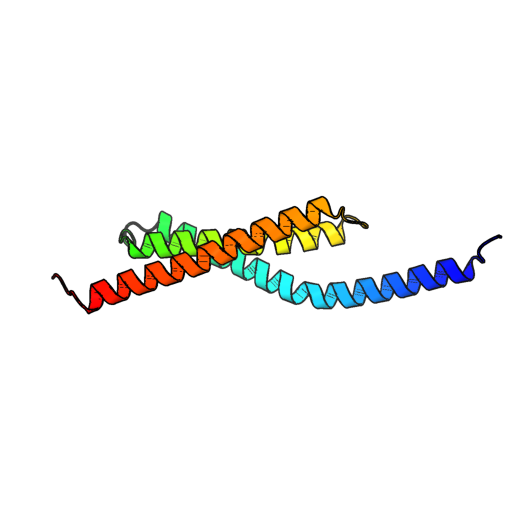A . ARG A 1 72 ? 2.700 0.486 -2.145 1.00 84.94 72 ARG A CA 1
ATOM 561 C C . ARG A 1 72 ? 3.391 -0.702 -2.811 1.00 84.94 72 ARG A C 1
ATOM 563 O O . ARG A 1 72 ? 4.430 -0.526 -3.445 1.00 84.94 72 ARG A O 1
ATOM 570 N N . PHE A 1 73 ? 2.783 -1.885 -2.737 1.00 84.81 73 PHE A N 1
ATOM 571 C CA . PHE A 1 73 ? 3.309 -3.111 -3.332 1.00 84.81 73 PHE A CA 1
ATOM 572 C C . PHE A 1 73 ? 3.481 -3.042 -4.870 1.00 84.81 73 PHE A C 1
ATOM 574 O O . PHE A 1 73 ? 4.569 -3.371 -5.346 1.00 84.81 73 PHE A O 1
ATOM 581 N N . PRO A 1 74 ? 2.512 -2.545 -5.672 1.00 85.81 74 PRO A N 1
ATOM 582 C CA . PRO A 1 74 ? 2.673 -2.381 -7.116 1.00 85.81 74 PRO A CA 1
ATOM 583 C C . PRO A 1 74 ? 3.833 -1.475 -7.519 1.00 85.81 74 PRO A C 1
ATOM 585 O O . PRO A 1 74 ? 4.498 -1.759 -8.510 1.00 85.81 74 PRO A O 1
ATOM 588 N N . TYR A 1 75 ? 4.113 -0.410 -6.761 1.00 81.56 75 TYR A N 1
ATOM 589 C CA . TYR A 1 75 ? 5.249 0.475 -7.042 1.00 81.56 75 TYR A CA 1
ATOM 590 C C . TYR A 1 75 ? 6.583 -0.243 -6.849 1.00 81.56 75 TYR A C 1
ATOM 592 O O . TYR A 1 75 ? 7.483 -0.109 -7.677 1.00 81.56 75 TYR A O 1
ATOM 600 N N . PHE A 1 76 ? 6.694 -1.048 -5.790 1.00 81.88 76 PHE A N 1
ATOM 601 C CA . PHE A 1 76 ? 7.869 -1.881 -5.563 1.00 81.88 76 PHE A CA 1
ATOM 602 C C . PHE A 1 76 ? 8.036 -2.937 -6.665 1.00 81.88 76 PHE A C 1
ATOM 604 O O . PHE A 1 76 ? 9.126 -3.096 -7.213 1.00 81.88 76 PHE A O 1
ATOM 611 N N . LEU A 1 77 ? 6.947 -3.607 -7.054 1.00 82.38 77 LEU A N 1
ATOM 612 C CA . LEU A 1 77 ? 6.985 -4.608 -8.119 1.00 82.38 77 LEU A CA 1
ATOM 613 C C . LEU A 1 77 ? 7.321 -3.989 -9.483 1.00 82.38 77 LEU A C 1
ATOM 615 O O . LEU A 1 77 ? 8.079 -4.571 -10.252 1.00 82.38 77 LEU A O 1
ATOM 619 N N . SER A 1 78 ? 6.807 -2.790 -9.765 1.00 80.19 78 SER A N 1
ATOM 620 C CA . SER A 1 78 ? 7.105 -2.056 -11.001 1.00 80.19 78 SER A CA 1
ATOM 621 C C . SER A 1 78 ? 8.591 -1.715 -11.093 1.00 80.19 78 SER A C 1
ATOM 623 O O . SER A 1 78 ? 9.192 -1.880 -12.151 1.00 80.19 78 SER A O 1
ATOM 625 N N . PHE A 1 79 ? 9.203 -1.304 -9.977 1.00 78.38 79 PHE A N 1
ATOM 626 C CA . PHE A 1 79 ? 10.644 -1.065 -9.903 1.00 78.38 79 PHE A CA 1
ATOM 627 C C . PHE A 1 79 ? 11.453 -2.343 -10.176 1.00 78.38 79 PHE A C 1
ATOM 629 O O . PHE A 1 79 ? 12.361 -2.325 -11.004 1.00 78.38 79 PHE A O 1
ATOM 636 N N . LEU A 1 80 ? 11.084 -3.470 -9.554 1.00 78.56 80 LEU A N 1
ATOM 637 C CA . LEU A 1 80 ? 11.739 -4.759 -9.808 1.00 78.56 80 LEU A CA 1
ATOM 638 C C . LEU A 1 80 ? 11.621 -5.197 -11.274 1.00 78.56 80 LEU A C 1
ATOM 640 O O . LEU A 1 80 ? 12.593 -5.680 -11.851 1.00 78.56 80 LEU A O 1
ATOM 644 N N . LEU A 1 81 ? 10.451 -5.013 -11.890 1.00 76.94 81 LEU A N 1
ATOM 645 C CA . LEU A 1 81 ? 10.226 -5.376 -13.289 1.00 76.94 81 LEU A CA 1
ATOM 646 C C . LEU A 1 81 ? 11.095 -4.558 -14.246 1.00 76.94 81 LEU A C 1
ATOM 648 O O . LEU A 1 81 ? 11.656 -5.141 -15.169 1.00 76.94 81 LEU A O 1
ATOM 652 N N . VAL A 1 82 ? 11.260 -3.254 -14.002 1.00 73.81 82 VAL A N 1
ATOM 653 C CA . VAL A 1 82 ? 12.161 -2.398 -14.793 1.00 73.81 82 VAL A CA 1
ATOM 654 C C . VAL A 1 82 ? 13.615 -2.862 -14.671 1.00 73.81 82 VAL A C 1
ATOM 656 O O . VAL A 1 82 ? 14.320 -2.917 -15.673 1.00 73.81 82 VAL A O 1
ATOM 659 N N . CYS A 1 83 ? 14.061 -3.259 -13.475 1.00 72.69 83 CYS A N 1
ATOM 660 C CA . CYS A 1 83 ? 15.423 -3.766 -13.284 1.00 72.69 83 CYS A CA 1
ATOM 661 C C . CYS A 1 83 ? 15.683 -5.109 -13.991 1.00 72.69 83 CYS A C 1
ATOM 663 O O . CYS A 1 83 ? 16.826 -5.393 -14.339 1.00 72.69 83 CYS A O 1
ATOM 665 N N . ILE A 1 84 ? 14.653 -5.944 -14.179 1.00 72.69 84 ILE A N 1
ATOM 666 C CA . ILE A 1 84 ? 14.800 -7.316 -14.697 1.00 72.69 84 ILE A CA 1
ATOM 667 C C . ILE A 1 84 ? 14.478 -7.414 -16.200 1.00 72.69 84 ILE A C 1
ATOM 669 O O . ILE A 1 84 ? 15.070 -8.239 -16.897 1.00 72.69 84 ILE A O 1
ATOM 673 N N . ARG A 1 85 ? 13.532 -6.618 -16.723 1.00 60.41 85 ARG A N 1
ATOM 674 C CA . ARG A 1 85 ? 13.035 -6.724 -18.107 1.00 60.41 85 ARG A CA 1
ATOM 675 C C . ARG A 1 85 ? 12.774 -5.363 -18.759 1.00 60.41 85 ARG A C 1
ATOM 677 O O . ARG A 1 85 ? 11.905 -4.610 -18.333 1.00 60.41 85 ARG A O 1
ATOM 684 N N . HIS A 1 86 ? 13.395 -5.158 -19.920 1.00 63.69 86 HIS A N 1
ATOM 685 C CA . HIS A 1 86 ? 12.925 -4.238 -20.959 1.00 63.69 86 HIS A CA 1
ATOM 686 C C . HIS A 1 86 ? 12.418 -5.066 -22.155 1.00 63.69 86 HIS A C 1
ATOM 688 O O . HIS A 1 86 ? 13.142 -5.974 -22.568 1.00 63.69 86 HIS A O 1
ATOM 694 N N . PRO A 1 87 ? 11.245 -4.800 -22.767 1.00 65.19 87 PRO A N 1
ATOM 695 C CA . PRO A 1 87 ? 10.148 -3.893 -22.404 1.00 65.19 87 PRO A CA 1
ATOM 696 C C . PRO A 1 87 ? 9.033 -4.571 -21.575 1.00 65.19 87 PRO A C 1
ATOM 698 O O . PRO A 1 87 ? 8.752 -5.763 -21.723 1.00 65.19 87 PRO A O 1
ATOM 701 N N . ILE A 1 88 ? 8.351 -3.792 -20.731 1.00 70.88 88 ILE A N 1
ATOM 702 C CA . ILE A 1 88 ? 7.182 -4.241 -19.953 1.00 70.88 88 ILE A CA 1
ATOM 703 C C . ILE A 1 88 ? 5.942 -4.239 -20.857 1.00 70.88 88 ILE A C 1
ATOM 705 O O . ILE A 1 88 ? 5.711 -3.288 -21.606 1.00 70.88 88 ILE A O 1
ATOM 709 N N . ARG A 1 89 ? 5.117 -5.292 -20.786 1.00 78.00 89 ARG A N 1
ATOM 710 C CA . ARG A 1 89 ? 3.848 -5.340 -21.524 1.00 78.00 89 ARG A CA 1
ATOM 711 C C . ARG A 1 89 ? 2.861 -4.341 -20.921 1.00 78.00 89 ARG A C 1
ATOM 713 O O . ARG A 1 89 ? 2.710 -4.260 -19.705 1.00 78.00 89 ARG A O 1
ATOM 720 N N . LEU A 1 90 ? 2.127 -3.634 -21.781 1.00 78.19 90 LEU A N 1
ATOM 721 C CA . LEU A 1 90 ? 1.144 -2.624 -21.366 1.00 78.19 90 LEU A CA 1
ATOM 722 C C . LEU A 1 90 ? 0.088 -3.188 -20.392 1.00 78.19 90 LEU A C 1
ATOM 724 O O . LEU A 1 90 ? -0.342 -2.502 -19.468 1.00 78.19 90 LEU A O 1
ATOM 728 N N . ILE A 1 91 ? -0.277 -4.460 -20.577 1.00 80.12 91 ILE A N 1
ATOM 729 C CA . ILE A 1 91 ? -1.253 -5.181 -19.750 1.00 80.12 91 ILE A CA 1
ATOM 730 C C . ILE A 1 91 ? -0.754 -5.300 -18.302 1.00 80.12 91 ILE A C 1
ATOM 732 O O . ILE A 1 91 ? -1.493 -4.958 -17.380 1.00 80.12 91 ILE A O 1
ATOM 736 N N . ASP A 1 92 ? 0.510 -5.682 -18.100 1.00 79.75 92 ASP A N 1
ATOM 737 C CA . ASP A 1 92 ? 1.100 -5.852 -16.765 1.00 79.75 92 ASP A CA 1
ATOM 738 C C . ASP A 1 92 ? 1.146 -4.512 -16.010 1.00 79.75 92 ASP A C 1
ATOM 740 O O . ASP A 1 92 ? 0.817 -4.437 -14.826 1.00 79.75 92 ASP A O 1
ATOM 744 N N . CYS A 1 93 ? 1.470 -3.426 -16.719 1.00 82.19 93 CYS A N 1
ATOM 745 C CA . CYS A 1 93 ? 1.476 -2.075 -16.157 1.00 82.19 93 CYS A CA 1
ATOM 746 C C . CYS A 1 93 ? 0.062 -1.607 -15.761 1.00 82.19 93 CYS A C 1
ATOM 748 O O . CYS A 1 93 ? -0.145 -1.090 -14.661 1.00 82.19 93 CYS A O 1
ATOM 750 N N . SER A 1 94 ? -0.935 -1.848 -16.623 1.00 85.25 94 SER A N 1
ATOM 751 C CA . SER A 1 94 ? -2.332 -1.477 -16.357 1.00 85.25 94 SER A CA 1
ATOM 752 C C . SER A 1 94 ? -2.910 -2.203 -15.137 1.00 85.25 94 SER A C 1
ATOM 754 O O . SER A 1 94 ? -3.613 -1.595 -14.325 1.00 85.25 94 SER A O 1
ATOM 756 N N . PHE A 1 95 ? -2.555 -3.479 -14.956 1.00 87.56 95 PHE A N 1
ATOM 757 C CA . PHE A 1 95 ? -2.975 -4.267 -13.804 1.00 87.56 95 PHE A CA 1
ATOM 758 C C . PHE A 1 95 ? -2.375 -3.718 -12.506 1.00 87.56 95 PHE A C 1
ATOM 760 O O . PHE A 1 95 ? -3.105 -3.459 -11.548 1.00 87.56 95 PHE A O 1
ATOM 767 N N . LEU A 1 96 ? -1.065 -3.451 -12.491 1.00 86.50 96 LEU A N 1
ATOM 768 C CA . LEU A 1 96 ? -0.378 -2.891 -11.323 1.00 86.50 96 LEU A CA 1
ATOM 769 C C . LEU A 1 96 ? -0.936 -1.524 -10.919 1.00 86.50 96 LEU A C 1
ATOM 771 O O . LEU A 1 96 ? -1.169 -1.269 -9.735 1.00 86.50 96 LEU A O 1
ATOM 775 N N . MET A 1 97 ? -1.216 -0.668 -11.901 1.00 87.38 97 MET A N 1
ATOM 776 C CA . MET A 1 97 ? -1.806 0.646 -11.659 1.00 87.38 97 MET A CA 1
ATOM 777 C C . MET A 1 97 ? -3.241 0.549 -11.126 1.00 87.38 97 MET A C 1
ATOM 779 O O . MET A 1 97 ? -3.616 1.307 -10.232 1.00 87.38 97 MET A O 1
ATOM 783 N N . THR A 1 98 ? -4.025 -0.417 -11.609 1.00 88.38 98 THR A N 1
ATOM 784 C CA . THR A 1 98 ? -5.391 -0.662 -11.124 1.00 88.38 98 THR A CA 1
ATOM 785 C C . THR A 1 98 ? -5.392 -1.089 -9.656 1.00 88.38 98 THR A C 1
ATOM 787 O O . THR A 1 98 ? -6.149 -0.536 -8.857 1.00 88.38 98 THR A O 1
ATOM 790 N N . VAL A 1 99 ? -4.503 -2.012 -9.270 1.00 88.50 99 VAL A N 1
ATOM 791 C CA . VAL A 1 99 ? -4.362 -2.459 -7.872 1.00 88.50 99 VAL A CA 1
ATOM 792 C C . VAL A 1 99 ? -3.982 -1.293 -6.954 1.00 88.50 99 VAL A C 1
ATOM 794 O O . VAL A 1 99 ? -4.589 -1.122 -5.895 1.00 88.50 99 VAL A O 1
ATOM 797 N N . ALA A 1 100 ? -3.033 -0.449 -7.375 1.00 86.81 100 ALA A N 1
ATOM 798 C CA . ALA A 1 100 ? -2.639 0.736 -6.614 1.00 86.81 100 ALA A CA 1
ATOM 799 C C . ALA A 1 100 ? -3.801 1.732 -6.450 1.00 86.81 100 ALA A C 1
ATOM 801 O O . ALA A 1 100 ? -4.005 2.277 -5.363 1.00 86.81 100 ALA A O 1
ATOM 802 N N . LEU A 1 101 ? -4.599 1.941 -7.505 1.00 88.94 101 LEU A N 1
ATOM 803 C CA . LEU A 1 101 ? -5.759 2.831 -7.458 1.00 88.94 101 LEU A CA 1
ATOM 804 C C . LEU A 1 101 ? -6.824 2.339 -6.478 1.00 88.94 101 LEU A C 1
ATOM 806 O O . LEU A 1 101 ? -7.338 3.138 -5.695 1.00 88.94 101 LEU A O 1
ATOM 810 N N . ILE A 1 102 ? -7.152 1.044 -6.519 1.00 89.88 102 ILE A N 1
ATOM 811 C CA . ILE A 1 102 ? -8.175 0.456 -5.648 1.00 89.88 102 ILE A CA 1
ATOM 812 C C . ILE A 1 102 ? -7.770 0.627 -4.188 1.00 89.88 102 ILE A C 1
ATOM 814 O O . ILE A 1 102 ? -8.551 1.178 -3.415 1.00 89.88 102 ILE A O 1
ATOM 818 N N . GLY A 1 103 ? -6.541 0.246 -3.828 1.00 86.25 103 GLY A N 1
ATOM 819 C CA . GLY A 1 103 ? -6.069 0.392 -2.451 1.00 86.25 103 GLY A CA 1
ATOM 820 C C . GLY A 1 103 ? -6.056 1.853 -1.975 1.00 86.25 103 GLY A C 1
ATOM 821 O O . GLY A 1 103 ? -6.329 2.137 -0.811 1.00 86.25 103 GLY A O 1
ATOM 822 N N . ASN A 1 104 ? -5.767 2.804 -2.872 1.00 86.12 104 ASN A N 1
ATOM 823 C CA . ASN A 1 104 ? -5.713 4.218 -2.505 1.00 86.12 104 ASN A CA 1
ATOM 824 C C . ASN A 1 104 ? -7.123 4.759 -2.254 1.00 86.12 104 ASN A C 1
ATOM 826 O O . ASN A 1 104 ? -7.362 5.496 -1.301 1.00 86.12 104 ASN A O 1
ATOM 830 N N . ARG A 1 105 ? -8.089 4.349 -3.083 1.00 89.69 105 ARG A N 1
ATOM 831 C CA . ARG A 1 105 ? -9.496 4.695 -2.871 1.00 89.69 105 ARG A CA 1
ATOM 832 C C . ARG A 1 105 ? -10.028 4.087 -1.581 1.00 89.69 105 ARG A C 1
ATOM 834 O O . ARG A 1 105 ? -10.666 4.807 -0.821 1.00 89.69 105 ARG A O 1
ATOM 841 N N . THR A 1 106 ? -9.747 2.813 -1.305 1.00 88.88 106 THR A N 1
ATOM 842 C CA . THR A 1 106 ? -10.215 2.169 -0.070 1.00 88.88 106 THR A CA 1
ATOM 843 C C . THR A 1 106 ? -9.623 2.821 1.176 1.00 88.88 106 THR A C 1
ATOM 845 O O . THR A 1 106 ? -10.368 3.039 2.126 1.00 88.88 106 THR A O 1
ATOM 848 N N . SER A 1 107 ? -8.344 3.210 1.160 1.00 87.38 107 SER A N 1
ATOM 849 C CA . SER A 1 107 ? -7.720 3.918 2.288 1.00 87.38 107 SER A CA 1
ATOM 850 C C . SER A 1 107 ? -8.380 5.275 2.567 1.00 87.38 107 SER A C 1
ATOM 852 O O . SER A 1 107 ? -8.718 5.574 3.709 1.00 87.38 107 SER A O 1
ATOM 854 N N . ILE A 1 108 ? -8.697 6.062 1.529 1.00 88.62 108 ILE A N 1
ATOM 855 C CA . ILE A 1 108 ? -9.416 7.339 1.702 1.00 88.62 108 ILE A CA 1
ATOM 856 C C . ILE A 1 108 ? -10.772 7.125 2.395 1.00 88.62 108 ILE A C 1
ATOM 858 O O . ILE A 1 108 ? -11.116 7.857 3.324 1.00 88.62 108 ILE A O 1
ATOM 862 N N . PHE A 1 109 ? -11.538 6.114 1.973 1.00 90.00 109 PHE A N 1
ATOM 863 C CA . PHE A 1 109 ? -12.818 5.797 2.613 1.00 90.00 109 PHE A CA 1
ATOM 864 C C . PHE A 1 109 ? -12.638 5.318 4.058 1.00 90.00 109 PHE A C 1
ATOM 866 O O . PHE A 1 109 ? -13.402 5.722 4.931 1.00 90.00 109 PHE A O 1
ATOM 873 N N . MET A 1 110 ? -11.616 4.507 4.337 1.00 86.94 110 MET A N 1
ATOM 874 C CA . MET A 1 110 ? -11.330 4.018 5.690 1.00 86.94 110 MET A CA 1
ATOM 875 C C . MET A 1 110 ? -10.920 5.140 6.639 1.00 86.94 110 MET A C 1
ATOM 877 O O . MET A 1 110 ? -11.405 5.194 7.769 1.00 86.94 110 MET A O 1
ATOM 881 N N . MET A 1 111 ? -10.111 6.088 6.167 1.00 88.69 111 MET A N 1
ATOM 882 C CA . MET A 1 111 ? -9.746 7.275 6.935 1.00 88.69 111 MET A CA 1
ATOM 883 C C . MET A 1 111 ? -10.9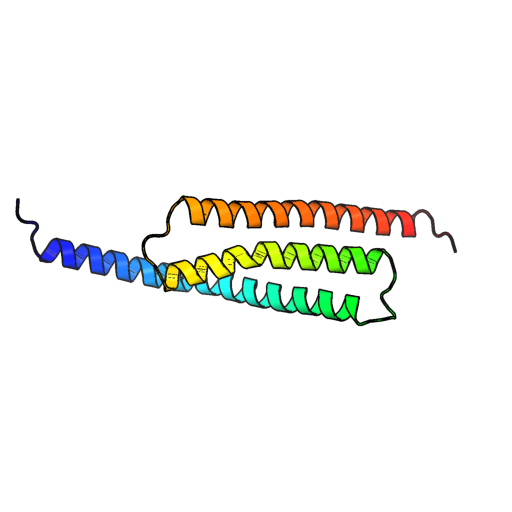76 8.134 7.268 1.00 88.69 111 MET A C 1
ATOM 885 O O . MET A 1 111 ? -11.083 8.669 8.372 1.00 88.69 111 MET A O 1
ATOM 889 N N . LEU A 1 112 ? -11.944 8.214 6.349 1.00 90.88 112 LEU A N 1
ATOM 890 C CA . LEU A 1 112 ? -13.212 8.904 6.579 1.00 90.88 112 LEU A CA 1
ATOM 891 C C . LEU A 1 112 ? -14.061 8.194 7.646 1.00 90.88 112 LEU A C 1
ATOM 893 O O . LEU A 1 112 ? -14.544 8.850 8.569 1.00 90.88 112 LEU A O 1
ATOM 897 N N . PHE A 1 113 ? -14.189 6.865 7.585 1.00 89.62 113 PHE A N 1
ATOM 898 C CA . PHE A 1 113 ? -14.889 6.091 8.620 1.00 89.62 113 PHE A CA 1
ATOM 899 C C . PHE A 1 113 ? -14.227 6.211 9.993 1.00 89.62 113 PHE A C 1
ATOM 901 O O . PHE A 1 113 ? -14.921 6.360 10.998 1.00 89.62 113 PHE A O 1
ATOM 908 N N . LEU A 1 114 ? -12.892 6.217 10.038 1.00 89.12 114 LEU A N 1
ATOM 909 C CA . LEU A 1 114 ? -12.137 6.451 11.264 1.00 89.12 114 LEU A CA 1
ATOM 910 C C . LEU A 1 114 ? -12.464 7.827 11.864 1.00 89.12 114 LEU A C 1
ATOM 912 O O . LEU A 1 114 ? -12.672 7.942 13.070 1.00 89.12 114 LEU A O 1
ATOM 916 N N . GLY A 1 115 ? -12.537 8.860 11.021 1.00 88.50 115 GLY A N 1
ATOM 917 C CA . GLY A 1 115 ? -12.939 10.203 11.431 1.00 88.50 115 GLY A CA 1
ATOM 918 C C . GLY A 1 115 ? -14.339 10.225 12.043 1.00 88.50 115 GLY A C 1
ATOM 919 O O . GLY A 1 115 ? -14.522 10.787 13.121 1.00 88.50 115 GLY A O 1
ATOM 920 N N . ILE A 1 116 ? -15.303 9.546 11.412 1.00 90.44 116 ILE A N 1
ATOM 921 C CA . ILE A 1 116 ? -16.679 9.445 11.920 1.00 90.44 116 ILE A CA 1
ATOM 922 C C . ILE A 1 116 ? -16.711 8.752 13.287 1.00 90.44 116 ILE A C 1
ATOM 924 O O . ILE A 1 116 ? -17.309 9.294 14.212 1.00 90.44 116 ILE A O 1
ATOM 928 N N . GLU A 1 117 ? -16.036 7.610 13.447 1.00 88.19 117 GLU A N 1
ATOM 929 C CA . GLU A 1 117 ? -15.922 6.899 14.735 1.00 88.19 117 GLU A CA 1
ATOM 930 C C . GLU A 1 117 ? -15.407 7.825 15.847 1.00 88.19 117 GLU A C 1
ATOM 932 O O . GLU A 1 117 ? -15.964 7.873 16.945 1.00 88.19 117 GLU A O 1
ATOM 937 N N . ARG A 1 118 ? -14.369 8.619 15.555 1.00 87.00 118 ARG A N 1
ATOM 938 C CA . ARG A 1 118 ? -13.809 9.572 16.522 1.00 87.00 118 ARG A CA 1
ATOM 939 C C . ARG A 1 118 ? -14.758 10.730 16.819 1.00 87.00 118 ARG A C 1
ATOM 941 O O . ARG A 1 118 ? -14.862 11.121 17.977 1.00 87.00 118 ARG A O 1
ATOM 948 N N . CYS A 1 119 ? -15.475 11.247 15.823 1.00 89.19 119 CYS A N 1
ATOM 949 C CA . CYS A 1 119 ? -16.493 12.274 16.036 1.00 89.19 119 CYS A CA 1
ATOM 950 C C . CYS A 1 119 ? -17.649 11.760 16.900 1.00 89.19 119 CYS A C 1
ATOM 952 O O . CYS A 1 119 ? -18.062 12.456 17.823 1.00 89.19 119 CYS A O 1
ATOM 954 N N . VAL A 1 120 ? -18.138 10.542 16.651 1.00 87.88 120 VAL A N 1
ATOM 955 C CA . VAL A 1 120 ? -19.218 9.929 17.440 1.00 87.88 120 VAL A CA 1
ATOM 956 C C . VAL A 1 120 ? -18.785 9.733 18.890 1.00 87.88 120 VAL A C 1
ATOM 958 O O . VAL A 1 120 ? -19.534 10.101 19.788 1.00 87.88 120 VAL A O 1
ATOM 961 N N . ALA A 1 121 ? -17.562 9.251 19.129 1.00 85.19 121 ALA A N 1
ATOM 962 C CA . ALA A 1 121 ? -17.032 9.075 20.482 1.00 85.19 121 ALA A CA 1
ATOM 963 C C . ALA A 1 121 ? -16.907 10.396 21.270 1.00 85.19 121 ALA A C 1
ATOM 965 O O . ALA A 1 121 ? -17.021 10.394 22.494 1.00 85.19 121 ALA A O 1
ATOM 966 N N . VAL A 1 122 ? -16.669 11.519 20.583 1.00 87.81 122 VAL A N 1
ATOM 967 C CA . VAL A 1 122 ? -16.588 12.854 21.204 1.00 87.81 122 VAL A CA 1
ATOM 968 C C . VAL A 1 122 ? -17.974 13.466 21.416 1.00 87.81 122 VAL A C 1
ATOM 970 O O . VAL A 1 122 ? -18.210 14.084 22.450 1.00 87.81 122 VAL A O 1
ATOM 973 N N . LEU A 1 123 ? -18.886 13.312 20.451 1.00 88.88 123 LEU A N 1
ATOM 974 C CA . LEU A 1 123 ? -20.239 13.882 20.509 1.00 88.88 123 LEU A CA 1
ATOM 975 C C . LEU A 1 123 ? -21.153 13.127 21.476 1.00 88.88 123 LEU A C 1
ATOM 977 O O . LEU A 1 123 ? -21.979 13.740 22.147 1.00 88.88 123 LEU A O 1
ATOM 981 N N . PHE A 1 124 ? -20.991 11.810 21.554 1.00 84.50 124 PHE A N 1
ATOM 982 C CA . PHE A 1 124 ? -21.743 10.935 22.440 1.00 84.50 124 PHE A CA 1
ATOM 983 C C . PHE A 1 124 ? -20.764 10.199 23.355 1.00 84.50 124 PHE A C 1
ATOM 985 O O . PHE A 1 124 ? -20.460 9.027 23.115 1.00 84.50 124 PHE A O 1
ATOM 992 N N . PRO A 1 125 ? -20.252 10.860 24.409 1.00 75.31 125 PRO A N 1
ATOM 993 C CA . PRO A 1 125 ? -19.493 10.186 25.446 1.00 75.31 125 PRO A CA 1
ATOM 994 C C . PRO A 1 125 ? -20.467 9.337 26.271 1.00 75.31 125 PRO A C 1
ATOM 996 O O . PRO A 1 125 ? -20.921 9.740 27.339 1.00 75.31 125 PRO A O 1
ATOM 999 N N . ILE A 1 126 ? -20.846 8.176 25.736 1.00 66.81 126 ILE A N 1
ATOM 1000 C CA . ILE A 1 126 ? -21.598 7.161 26.470 1.00 66.81 126 ILE A CA 1
ATOM 1001 C C . ILE A 1 126 ? -20.571 6.479 27.376 1.00 66.81 126 ILE A C 1
ATOM 1003 O O . ILE A 1 126 ? -19.879 5.549 26.960 1.00 66.81 126 ILE A O 1
ATOM 1007 N N . TRP A 1 127 ? -20.391 7.055 28.561 1.00 53.59 127 TRP A N 1
ATOM 1008 C CA . TRP A 1 127 ? -19.689 6.436 29.682 1.00 53.59 127 TRP A CA 1
ATOM 1009 C C . TRP A 1 127 ? -20.629 5.489 30.423 1.00 53.59 127 TRP A C 1
ATOM 1011 O O . TRP A 1 127 ? -21.799 5.883 30.639 1.00 53.59 127 TRP A O 1
#

Sequence (127 aa):
MLLLPDEIARNVTTDGVFAIRWSIVMAFPTLSNLLALWTNALLVAVTVFSKKLRSTCHFLIAFDAFCYAITRFPYFLSFLLVCIRHPIRLIDCSFLMTVALIGNRTSIFMMLFLGIERCVAVLFPIW

pLDDT: mean 78.01, std 12.55, range [45.09, 90.88]

Organism: NCBI:txid157864